Protein AF-A0A4U8SRL4-F1 (afdb_monomer_lite)

Secondary structure (DSSP, 8-state):
-------HHHHHHHHHTT-HHHHHHHHHHHHHH-TT-HHHHHHHHHHHH----PPPP-HHHHHHHHT--SHHHHHHHHHHHHHHHTT-

pLDDT: mean 84.01, std 13.76, range [33.16, 94.19]

Foldseek 3Di:
DDPPPLDLVVLVVCVVVVVLVVSLVSLVVVCVVPVPPPSSVVSNVVSVVPPPPPPPPPVVLVVLVVPDDDPVSVVVSVVVVVVVVVVD

Structure (mmCIF, N/CA/C/O backbone):
data_AF-A0A4U8SRL4-F1
#
_entry.id   AF-A0A4U8SRL4-F1
#
loop_
_atom_site.group_PDB
_atom_site.id
_atom_site.type_symbol
_atom_site.label_atom_id
_atom_site.label_alt_id
_atom_site.label_comp_id
_atom_site.label_asym_id
_atom_site.label_entity_id
_atom_site.label_seq_id
_atom_site.pdbx_PDB_ins_code
_atom_site.Cartn_x
_atom_site.Cartn_y
_atom_site.Cartn_z
_atom_site.occupancy
_atom_site.B_iso_or_equiv
_atom_site.auth_seq_id
_atom_site.auth_comp_id
_atom_site.auth_asym_id
_atom_site.auth_atom_id
_atom_site.pdbx_PDB_model_num
ATOM 1 N N . MET A 1 1 ? 1.036 17.749 -27.411 1.00 33.16 1 MET A N 1
ATOM 2 C CA . MET A 1 1 ? 0.864 16.598 -26.500 1.00 33.16 1 MET A CA 1
ATOM 3 C C . MET A 1 1 ? 2.237 16.254 -25.956 1.00 33.16 1 MET A C 1
ATOM 5 O O . MET A 1 1 ? 3.088 15.864 -26.743 1.00 33.16 1 MET A O 1
ATOM 9 N N . ALA A 1 2 ? 2.507 16.526 -24.678 1.00 37.91 2 ALA A N 1
ATOM 10 C CA . ALA A 1 2 ? 3.802 16.195 -24.089 1.00 37.91 2 ALA A CA 1
ATOM 11 C C . ALA A 1 2 ? 3.906 14.667 -24.004 1.00 37.91 2 ALA A C 1
ATOM 13 O O . ALA A 1 2 ? 3.086 14.036 -23.342 1.00 37.91 2 ALA A O 1
ATOM 14 N N . GLN A 1 3 ? 4.861 14.071 -24.718 1.00 46.81 3 GLN A N 1
ATOM 15 C CA . GLN A 1 3 ? 5.213 12.674 -24.498 1.00 46.81 3 GLN A CA 1
ATOM 16 C C . GLN A 1 3 ? 5.868 12.610 -23.121 1.00 46.81 3 GLN A C 1
ATOM 18 O O . GLN A 1 3 ? 7.011 13.027 -22.947 1.00 46.81 3 GLN A O 1
ATOM 23 N N . THR A 1 4 ? 5.111 12.185 -22.115 1.00 55.56 4 THR A N 1
ATOM 24 C CA . THR A 1 4 ? 5.637 11.990 -20.767 1.00 55.56 4 THR A CA 1
ATOM 25 C C . THR A 1 4 ? 6.686 10.888 -20.845 1.00 55.56 4 THR A C 1
ATOM 27 O O . THR A 1 4 ? 6.341 9.723 -21.030 1.00 55.56 4 THR A O 1
ATOM 30 N N . ILE A 1 5 ? 7.966 11.256 -20.767 1.00 68.12 5 ILE A N 1
ATOM 31 C CA . ILE A 1 5 ? 9.075 10.299 -20.792 1.00 68.12 5 ILE A CA 1
ATOM 32 C C . ILE A 1 5 ? 8.885 9.348 -19.609 1.00 68.12 5 ILE A C 1
ATOM 34 O O . ILE A 1 5 ? 8.932 9.756 -18.444 1.00 68.12 5 ILE A O 1
ATOM 38 N N . LYS A 1 6 ? 8.641 8.074 -19.912 1.00 74.19 6 LYS A N 1
ATOM 39 C CA . LYS A 1 6 ? 8.436 7.033 -18.909 1.00 74.19 6 LYS A CA 1
ATOM 40 C C . LYS A 1 6 ? 9.792 6.615 -18.374 1.00 74.19 6 LYS A C 1
ATOM 42 O O . LYS A 1 6 ? 10.566 5.939 -19.038 1.00 74.19 6 LYS A O 1
ATOM 47 N N . THR A 1 7 ? 10.103 7.086 -17.176 1.00 87.06 7 THR A N 1
ATOM 48 C CA . THR A 1 7 ? 11.387 6.831 -16.525 1.00 87.06 7 THR A CA 1
ATOM 49 C C . THR A 1 7 ? 11.200 5.982 -15.281 1.00 87.06 7 THR A C 1
ATOM 51 O O . THR A 1 7 ? 10.149 5.994 -14.638 1.00 87.06 7 THR A O 1
ATOM 54 N N . ILE A 1 8 ? 12.269 5.291 -14.892 1.00 88.62 8 ILE A N 1
ATOM 55 C CA . ILE A 1 8 ? 12.346 4.592 -13.606 1.00 88.62 8 ILE A CA 1
ATOM 56 C C . ILE A 1 8 ? 12.016 5.540 -12.443 1.00 88.62 8 ILE A C 1
ATOM 58 O O . ILE A 1 8 ? 11.317 5.150 -11.510 1.00 88.62 8 ILE A O 1
ATOM 62 N N . ALA A 1 9 ? 12.487 6.790 -12.510 1.00 91.81 9 ALA A N 1
ATOM 63 C CA . ALA A 1 9 ? 12.218 7.803 -11.495 1.00 91.81 9 ALA A CA 1
ATOM 64 C C . ALA A 1 9 ? 10.717 8.094 -11.359 1.00 91.81 9 ALA A C 1
ATOM 66 O O . ALA A 1 9 ? 10.207 8.120 -10.241 1.00 91.81 9 ALA A O 1
ATOM 67 N N . LEU A 1 10 ? 9.999 8.238 -12.478 1.00 91.50 10 LEU A N 1
ATOM 68 C CA . LEU A 1 10 ? 8.551 8.454 -12.470 1.00 91.50 10 LEU A CA 1
ATOM 69 C C . LEU A 1 10 ? 7.805 7.278 -11.824 1.00 91.50 10 LEU A C 1
ATOM 71 O O . LEU A 1 10 ? 6.992 7.487 -10.925 1.00 91.50 10 LEU A O 1
ATOM 75 N N . ALA A 1 11 ? 8.134 6.047 -12.222 1.00 92.00 11 ALA A N 1
ATOM 76 C CA . ALA A 1 11 ? 7.540 4.845 -11.638 1.00 92.00 11 ALA A CA 1
ATOM 77 C C . ALA A 1 11 ? 7.789 4.759 -10.121 1.00 92.00 11 ALA A C 1
ATOM 79 O O . ALA A 1 11 ? 6.892 4.417 -9.354 1.00 92.00 11 ALA A O 1
ATOM 80 N N . ARG A 1 12 ? 8.988 5.147 -9.674 1.00 91.12 12 ARG A N 1
ATOM 81 C CA . ARG A 1 12 ? 9.375 5.142 -8.259 1.00 91.12 12 ARG A CA 1
ATOM 82 C C . ARG A 1 12 ? 8.643 6.203 -7.439 1.00 91.12 12 ARG A C 1
ATOM 84 O O . ARG A 1 12 ? 8.281 5.946 -6.295 1.00 91.12 12 ARG A O 1
ATOM 91 N N . ILE A 1 13 ? 8.396 7.376 -8.022 1.00 93.12 13 ILE A N 1
ATOM 92 C CA . ILE A 1 13 ? 7.562 8.417 -7.407 1.00 93.12 13 ILE A CA 1
ATOM 93 C C . ILE A 1 13 ? 6.133 7.894 -7.221 1.00 93.12 13 ILE A C 1
ATOM 95 O O . ILE A 1 13 ? 5.560 8.041 -6.144 1.00 93.12 13 ILE A O 1
ATOM 99 N N . TYR A 1 14 ? 5.573 7.234 -8.236 1.00 91.62 14 TYR A N 1
ATOM 100 C CA . TYR A 1 14 ? 4.209 6.699 -8.179 1.00 91.62 14 TYR A CA 1
ATOM 101 C C . TYR A 1 14 ? 4.092 5.574 -7.149 1.00 91.62 14 TYR A C 1
ATOM 103 O O . TYR A 1 14 ? 3.151 5.549 -6.357 1.00 91.62 14 TYR A O 1
ATOM 111 N N . GLU A 1 15 ? 5.096 4.698 -7.087 1.00 89.25 15 GLU A N 1
ATOM 112 C CA . GLU A 1 15 ? 5.194 3.677 -6.048 1.00 89.25 15 GLU A CA 1
ATOM 113 C C . GLU A 1 15 ? 5.212 4.299 -4.645 1.00 89.25 15 GLU A C 1
ATOM 115 O O . GLU A 1 15 ? 4.485 3.838 -3.764 1.00 89.25 15 GLU A O 1
ATOM 120 N N . MET A 1 16 ? 6.000 5.360 -4.439 1.00 87.69 16 MET A N 1
ATOM 121 C CA . MET A 1 16 ? 6.110 6.047 -3.150 1.00 87.69 16 MET A CA 1
ATOM 122 C C . MET A 1 16 ? 4.792 6.704 -2.717 1.00 87.69 16 MET A C 1
ATOM 124 O O . MET A 1 16 ? 4.467 6.689 -1.533 1.00 87.69 16 MET A O 1
ATOM 128 N N . TYR A 1 17 ? 4.007 7.226 -3.663 1.00 88.81 17 TYR A N 1
ATOM 129 C CA . TYR A 1 17 ? 2.663 7.750 -3.394 1.00 88.81 17 TYR A CA 1
ATOM 130 C C . TYR A 1 17 ? 1.606 6.662 -3.154 1.00 88.81 17 TYR A C 1
ATOM 132 O O . TYR A 1 17 ? 0.456 6.978 -2.859 1.00 88.81 17 TYR A O 1
ATOM 140 N N . GLY A 1 18 ? 1.969 5.383 -3.264 1.00 84.75 18 GLY A N 1
ATOM 141 C CA . GLY A 1 18 ? 1.039 4.269 -3.098 1.00 84.75 18 GLY A CA 1
ATOM 142 C C . GLY A 1 18 ? 0.198 3.967 -4.341 1.00 84.75 18 GLY A C 1
ATOM 143 O O . GLY A 1 18 ? -0.643 3.070 -4.288 1.00 84.75 18 GLY A O 1
ATOM 144 N N . LEU A 1 19 ? 0.459 4.636 -5.470 1.00 89.00 19 LEU A N 1
ATOM 145 C CA . LEU A 1 19 ? -0.165 4.381 -6.774 1.00 89.00 19 LEU A CA 1
ATOM 146 C C . LEU A 1 19 ? 0.483 3.154 -7.431 1.00 89.00 19 LEU A C 1
ATOM 148 O O . LEU A 1 19 ? 1.166 3.231 -8.453 1.00 89.00 19 LEU A O 1
ATOM 152 N N . LYS A 1 20 ? 0.325 2.000 -6.776 1.00 86.25 20 LYS A N 1
ATOM 153 C CA . LYS A 1 20 ? 1.045 0.764 -7.112 1.00 86.25 20 LYS A CA 1
ATOM 154 C C . LYS A 1 20 ? 0.716 0.254 -8.510 1.00 86.25 20 LYS A C 1
ATOM 156 O O . LYS A 1 20 ? 1.620 -0.220 -9.189 1.00 86.25 20 LYS A O 1
ATOM 161 N N . GLU A 1 21 ? -0.541 0.350 -8.937 1.00 89.06 21 GLU A N 1
ATOM 162 C CA . GLU A 1 21 ? -0.965 -0.107 -10.267 1.00 89.06 21 GLU A CA 1
ATOM 163 C C . GLU A 1 21 ? -0.353 0.750 -11.379 1.00 89.06 21 GLU A C 1
ATOM 165 O O . GLU A 1 21 ? 0.235 0.208 -12.316 1.00 89.06 21 GLU A O 1
ATOM 170 N N . ASP A 1 22 ? -0.387 2.076 -11.228 1.00 89.75 22 ASP A N 1
ATOM 171 C CA . ASP A 1 22 ? 0.207 3.003 -12.193 1.00 89.75 22 ASP A CA 1
ATOM 172 C C . ASP A 1 22 ? 1.730 2.846 -12.261 1.00 89.75 22 ASP A C 1
ATOM 174 O O . ASP A 1 22 ? 2.305 2.772 -13.348 1.00 89.75 22 ASP A O 1
ATOM 178 N N . ALA A 1 23 ? 2.392 2.710 -11.107 1.00 93.00 23 ALA A N 1
ATOM 179 C CA . ALA A 1 23 ? 3.822 2.418 -11.046 1.00 93.00 23 ALA A CA 1
ATOM 180 C C . ALA A 1 23 ? 4.164 1.108 -11.775 1.00 93.00 23 ALA A C 1
ATOM 182 O O . ALA A 1 23 ? 5.130 1.041 -12.536 1.00 93.00 23 ALA A O 1
ATOM 183 N N . LEU A 1 24 ? 3.352 0.066 -11.574 1.00 92.38 24 LEU A N 1
ATOM 184 C CA . LEU A 1 24 ? 3.547 -1.246 -12.183 1.00 92.38 24 LEU A CA 1
ATOM 185 C C . LEU A 1 24 ? 3.366 -1.199 -13.707 1.00 92.38 24 LEU A C 1
ATOM 187 O O . LEU A 1 24 ? 4.145 -1.831 -14.424 1.00 92.38 24 LEU A O 1
ATOM 191 N N . ASN A 1 25 ? 2.410 -0.415 -14.210 1.00 93.00 25 ASN A N 1
ATOM 192 C CA . ASN A 1 25 ? 2.232 -0.185 -15.645 1.00 93.00 25 ASN A CA 1
ATOM 193 C C . ASN A 1 25 ? 3.466 0.480 -16.268 1.00 93.00 25 ASN A C 1
ATOM 195 O O . ASN A 1 25 ? 3.983 -0.020 -17.267 1.00 93.00 25 ASN A O 1
ATOM 199 N N . ILE A 1 26 ? 4.014 1.514 -15.624 1.00 93.44 26 ILE A N 1
ATOM 200 C CA . ILE A 1 26 ? 5.228 2.187 -16.110 1.00 93.44 26 ILE A CA 1
ATOM 201 C C . ILE A 1 26 ? 6.428 1.225 -16.096 1.00 93.44 26 ILE A C 1
ATOM 203 O O . ILE A 1 26 ? 7.188 1.167 -17.062 1.00 93.44 26 ILE A O 1
ATOM 207 N N . TYR A 1 27 ? 6.598 0.414 -15.044 1.00 93.62 27 TYR A N 1
ATOM 208 C CA . TYR A 1 27 ? 7.678 -0.581 -14.995 1.00 93.62 27 TYR A CA 1
ATOM 209 C C . TYR A 1 27 ? 7.558 -1.663 -16.076 1.00 93.62 27 TYR A C 1
ATOM 211 O O . TYR A 1 27 ? 8.583 -2.112 -16.593 1.00 93.62 27 TYR A O 1
ATOM 219 N N . ARG A 1 28 ? 6.337 -2.081 -16.435 1.00 92.38 28 ARG A N 1
ATOM 220 C CA . ARG A 1 28 ? 6.109 -3.018 -17.547 1.00 92.38 28 ARG A CA 1
ATOM 221 C C . ARG A 1 28 ? 6.535 -2.413 -18.876 1.00 92.38 28 ARG A C 1
ATOM 223 O O . ARG A 1 28 ? 7.218 -3.078 -19.642 1.00 92.38 28 ARG A O 1
ATOM 230 N N . GLU A 1 29 ? 6.177 -1.160 -19.124 1.00 92.69 29 GLU A N 1
ATOM 231 C CA . GLU A 1 29 ? 6.532 -0.462 -20.363 1.00 92.69 29 GLU A CA 1
ATOM 232 C C . GLU A 1 29 ? 8.046 -0.266 -20.491 1.00 92.69 29 GLU A C 1
ATOM 234 O O . GLU A 1 29 ? 8.610 -0.539 -21.547 1.00 92.69 29 GLU A O 1
ATOM 239 N N . ILE A 1 30 ? 8.732 0.056 -19.389 1.00 91.25 30 ILE A N 1
ATOM 240 C CA . ILE A 1 30 ? 10.203 0.114 -19.351 1.00 91.25 30 ILE A CA 1
ATOM 241 C C . ILE A 1 30 ? 10.828 -1.246 -19.700 1.00 91.25 30 ILE A C 1
ATOM 243 O O . ILE A 1 30 ? 11.853 -1.288 -20.373 1.00 91.25 30 ILE A O 1
ATOM 247 N N . LEU A 1 31 ? 10.240 -2.367 -19.268 1.00 90.44 31 LEU A N 1
ATOM 248 C CA . LEU A 1 31 ? 10.746 -3.700 -19.623 1.00 90.44 31 LEU A CA 1
ATOM 249 C C . LEU A 1 31 ? 10.445 -4.110 -21.064 1.00 90.44 31 LEU A C 1
ATOM 251 O O . LEU A 1 31 ? 11.185 -4.931 -21.599 1.00 90.44 31 LEU A O 1
ATOM 255 N N . LEU A 1 32 ? 9.396 -3.566 -21.686 1.00 91.19 32 LEU A N 1
ATOM 256 C CA . LEU A 1 32 ? 9.146 -3.771 -23.115 1.00 91.19 32 LEU A CA 1
ATOM 257 C C . LEU A 1 32 ? 10.243 -3.110 -23.957 1.00 91.19 32 LEU A C 1
ATOM 259 O O . LEU A 1 32 ? 10.698 -3.699 -24.933 1.00 91.19 32 LEU A O 1
ATOM 263 N N . GLU A 1 33 ? 10.694 -1.919 -23.559 1.00 89.12 33 GLU A N 1
ATOM 264 C CA . GLU A 1 33 ? 11.761 -1.184 -24.252 1.00 89.12 33 GLU A CA 1
ATOM 265 C C . GLU A 1 33 ? 13.169 -1.657 -23.858 1.00 89.12 33 GLU A C 1
ATOM 267 O O . G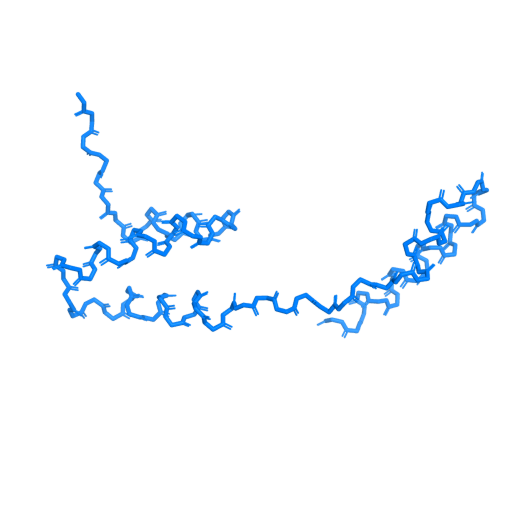LU A 1 33 ? 14.095 -1.636 -24.665 1.00 89.12 33 GLU A O 1
ATOM 272 N N . SER A 1 34 ? 13.363 -2.072 -22.605 1.00 87.75 34 SER A N 1
ATOM 273 C CA . SER A 1 34 ? 14.658 -2.474 -22.048 1.00 87.75 34 SER A CA 1
ATOM 274 C C . SER A 1 34 ? 14.513 -3.689 -21.124 1.00 87.75 34 SER A C 1
ATOM 276 O O . SER A 1 34 ? 14.533 -3.548 -19.893 1.00 87.75 34 SER A O 1
ATOM 278 N N . PRO A 1 35 ? 14.422 -4.909 -21.691 1.00 88.94 35 PRO A N 1
ATOM 279 C CA . PRO A 1 35 ? 14.196 -6.136 -20.922 1.00 88.94 35 PRO A CA 1
ATOM 280 C C . PRO A 1 35 ? 15.263 -6.426 -19.857 1.00 88.94 35 PRO A C 1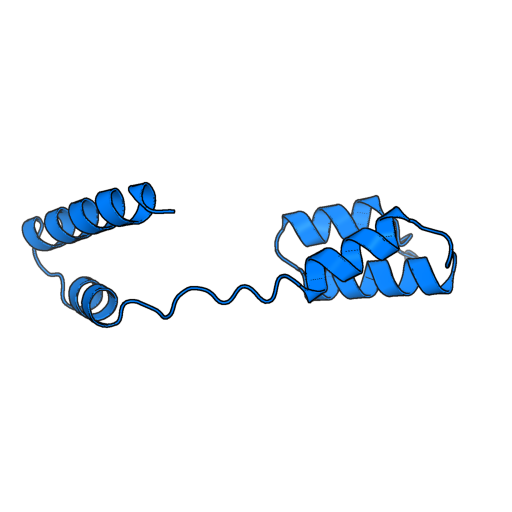
ATOM 282 O O . PRO A 1 35 ? 14.981 -7.082 -18.853 1.00 88.94 35 PRO A O 1
ATOM 285 N N . GLU A 1 36 ? 16.485 -5.921 -20.042 1.00 89.69 36 GLU A N 1
ATOM 286 C CA . GLU A 1 36 ? 17.618 -6.119 -19.128 1.00 89.69 36 GLU A CA 1
ATOM 287 C C . GLU A 1 36 ? 17.598 -5.201 -17.896 1.00 89.69 36 GLU A C 1
ATOM 289 O O . GLU A 1 36 ? 18.465 -5.310 -17.022 1.00 89.69 36 GLU A O 1
ATOM 294 N N . SER A 1 37 ? 16.613 -4.301 -17.788 1.00 90.50 37 SER A N 1
ATOM 295 C CA . SER A 1 37 ? 16.493 -3.380 -16.657 1.00 90.50 37 SER A CA 1
ATOM 296 C C . SER A 1 37 ? 16.241 -4.131 -15.346 1.00 90.50 37 SER A C 1
ATOM 298 O O . SER A 1 37 ? 15.108 -4.421 -14.950 1.00 90.50 37 SER A O 1
ATOM 300 N N . LYS A 1 38 ? 17.328 -4.421 -14.621 1.00 92.19 38 LYS A N 1
ATOM 301 C CA . LYS A 1 38 ? 17.293 -5.109 -13.320 1.00 92.19 38 LYS A CA 1
ATOM 302 C C . LYS A 1 38 ? 16.436 -4.366 -12.296 1.00 92.19 38 LYS A C 1
ATOM 304 O O . LYS A 1 38 ? 15.832 -5.001 -11.434 1.00 92.19 38 LYS A O 1
ATOM 309 N N . GLU A 1 39 ? 16.384 -3.037 -12.368 1.00 89.00 39 GLU A N 1
ATOM 310 C CA . GLU A 1 39 ? 15.570 -2.226 -11.461 1.00 89.00 39 GLU A CA 1
ATOM 311 C C . GLU A 1 39 ? 14.074 -2.421 -11.721 1.00 89.00 39 GLU A C 1
ATOM 313 O O . GLU A 1 39 ? 13.341 -2.721 -10.779 1.00 89.00 39 GLU A O 1
ATOM 318 N N . ALA A 1 40 ? 13.634 -2.367 -12.982 1.00 91.31 40 ALA A N 1
ATOM 319 C CA . ALA A 1 40 ? 12.234 -2.600 -13.332 1.00 91.31 40 ALA A CA 1
ATOM 320 C C . ALA A 1 40 ? 11.801 -4.048 -13.028 1.00 91.31 40 ALA A C 1
ATOM 322 O O . ALA A 1 40 ? 10.740 -4.266 -12.442 1.00 91.31 40 ALA A O 1
ATOM 323 N N . GLN A 1 41 ? 12.660 -5.041 -13.296 1.00 92.56 41 GLN A N 1
ATOM 324 C CA . GLN A 1 41 ? 12.400 -6.440 -12.921 1.00 92.56 41 GLN A CA 1
ATOM 325 C C . GLN A 1 41 ? 12.211 -6.613 -11.403 1.00 92.56 41 GLN A C 1
ATOM 327 O O . GLN A 1 41 ? 11.294 -7.306 -10.953 1.00 92.56 41 GLN A O 1
ATOM 332 N N . ARG A 1 42 ? 13.073 -5.984 -10.590 1.00 92.00 42 ARG A N 1
ATOM 333 C CA . ARG A 1 42 ? 12.959 -6.013 -9.121 1.00 92.00 42 ARG A CA 1
ATOM 334 C C . ARG A 1 42 ? 11.708 -5.286 -8.639 1.00 92.00 42 ARG A C 1
ATOM 336 O O . ARG A 1 42 ? 11.074 -5.753 -7.694 1.00 92.00 42 ARG A O 1
ATOM 343 N N . ALA A 1 43 ? 11.361 -4.167 -9.270 1.00 90.31 43 ALA A N 1
ATOM 344 C CA . ALA A 1 43 ? 10.187 -3.384 -8.917 1.00 90.31 43 ALA A CA 1
ATOM 345 C C . ALA A 1 43 ? 8.889 -4.155 -9.158 1.00 90.31 43 ALA A C 1
ATOM 347 O O . ALA A 1 43 ? 8.083 -4.258 -8.240 1.00 90.31 43 ALA A O 1
ATOM 348 N N . ILE A 1 44 ? 8.732 -4.806 -10.314 1.00 90.50 44 ILE A N 1
ATOM 349 C CA . ILE A 1 44 ? 7.556 -5.646 -10.585 1.00 90.50 44 ILE A CA 1
ATOM 350 C C . ILE A 1 44 ? 7.450 -6.788 -9.575 1.00 90.50 44 ILE A C 1
ATOM 352 O O . ILE A 1 44 ? 6.380 -6.993 -9.010 1.00 90.50 44 ILE A O 1
ATOM 356 N N . LYS A 1 45 ? 8.550 -7.499 -9.284 1.00 89.25 45 LYS A N 1
ATOM 357 C CA . LYS A 1 45 ? 8.537 -8.566 -8.268 1.00 89.25 45 LYS A CA 1
ATOM 358 C C . LYS A 1 45 ? 8.058 -8.052 -6.914 1.00 89.25 45 LYS A C 1
ATOM 360 O O . LYS A 1 45 ? 7.202 -8.680 -6.305 1.00 89.25 45 LYS A O 1
ATOM 365 N N . ARG A 1 46 ? 8.577 -6.907 -6.462 1.00 88.31 46 ARG A N 1
ATOM 366 C CA . ARG A 1 46 ? 8.164 -6.276 -5.203 1.00 88.31 46 ARG A CA 1
ATOM 367 C C . ARG A 1 46 ? 6.690 -5.876 -5.239 1.00 88.31 46 ARG A C 1
ATOM 369 O O . ARG A 1 46 ? 5.954 -6.250 -4.340 1.00 88.31 46 ARG A O 1
ATOM 376 N N . LEU A 1 47 ? 6.248 -5.171 -6.275 1.00 86.12 47 LEU A N 1
ATOM 377 C CA . LEU A 1 47 ? 4.872 -4.682 -6.378 1.00 86.12 47 LEU A CA 1
ATOM 378 C C . LEU A 1 47 ? 3.845 -5.815 -6.523 1.00 86.12 47 LEU A C 1
ATOM 380 O O . LEU A 1 47 ? 2.739 -5.687 -6.012 1.00 86.12 47 LEU A O 1
ATOM 384 N N . MET A 1 48 ? 4.211 -6.934 -7.157 1.00 82.31 48 MET A N 1
ATOM 385 C CA . MET A 1 48 ? 3.345 -8.114 -7.278 1.00 82.31 48 MET A CA 1
ATOM 386 C C . MET A 1 48 ? 3.350 -9.000 -6.026 1.00 82.31 48 MET A C 1
ATOM 388 O O . MET A 1 48 ? 2.311 -9.567 -5.699 1.00 82.31 48 MET A O 1
ATOM 392 N N . LEU A 1 49 ? 4.481 -9.124 -5.312 1.00 70.94 49 LEU A N 1
ATOM 393 C CA . LEU A 1 49 ? 4.512 -9.824 -4.017 1.00 70.94 49 LEU A CA 1
ATOM 394 C C . LEU A 1 49 ? 3.762 -9.048 -2.935 1.00 70.94 49 LEU A C 1
ATOM 396 O O . LEU A 1 49 ? 3.178 -9.648 -2.038 1.00 70.94 49 LEU A O 1
ATOM 400 N N . VAL A 1 50 ? 3.777 -7.718 -3.014 1.00 62.75 50 VAL A N 1
ATOM 401 C CA . VAL A 1 50 ? 3.061 -6.830 -2.099 1.00 62.75 50 VAL A CA 1
ATOM 402 C C . VAL A 1 50 ? 1.591 -6.748 -2.530 1.00 62.75 50 VAL A C 1
ATOM 404 O O . VAL A 1 50 ? 1.032 -5.670 -2.728 1.00 62.75 50 VAL A O 1
ATOM 407 N N . GLN A 1 51 ? 0.910 -7.895 -2.597 1.00 58.81 51 GLN A N 1
ATOM 408 C CA . GLN A 1 51 ? -0.471 -7.886 -2.136 1.00 58.81 51 GLN A CA 1
ATOM 409 C C . GLN A 1 51 ? -0.372 -7.619 -0.639 1.00 58.81 51 GLN A C 1
ATOM 411 O O . GLN A 1 51 ? -0.027 -8.505 0.139 1.00 58.81 51 GLN A O 1
ATOM 416 N N . GLN A 1 52 ? -0.560 -6.360 -0.238 1.00 57.59 52 GLN A N 1
ATOM 417 C CA . GLN 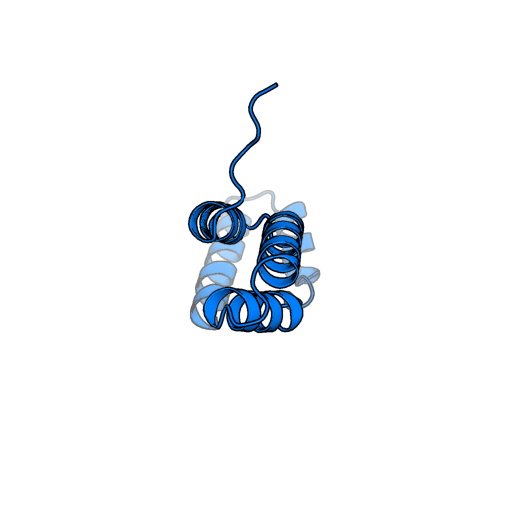A 1 52 ? -0.774 -6.052 1.167 1.00 57.59 52 GLN A CA 1
ATOM 418 C C . GLN A 1 52 ? -2.052 -6.782 1.559 1.00 57.59 52 GLN A C 1
ATOM 420 O O . GLN A 1 52 ? -3.153 -6.261 1.408 1.00 57.59 52 GLN A O 1
ATOM 425 N N . THR A 1 53 ? -1.905 -8.004 2.061 1.00 53.91 53 THR A N 1
ATOM 426 C CA . THR A 1 53 ? -2.854 -8.561 3.003 1.00 53.91 53 THR A CA 1
ATOM 427 C C . THR A 1 53 ? -2.751 -7.657 4.213 1.00 53.91 53 THR A C 1
ATOM 429 O O . THR A 1 53 ? -1.975 -7.903 5.138 1.00 53.91 53 THR A O 1
ATOM 432 N N . PHE A 1 54 ? -3.467 -6.535 4.163 1.00 5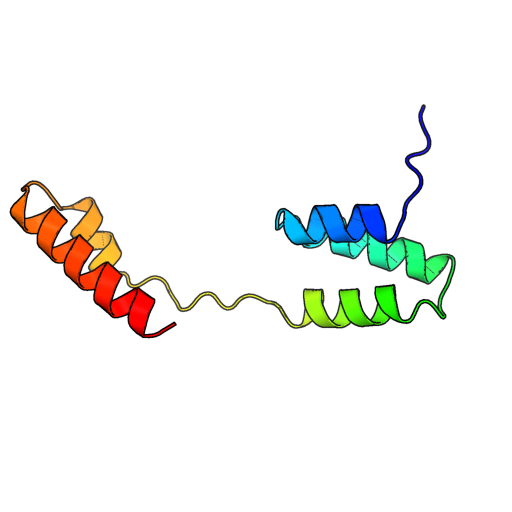9.62 54 PHE A N 1
ATOM 433 C CA . PHE A 1 54 ? -3.775 -5.815 5.373 1.00 59.62 54 PHE A CA 1
ATOM 434 C C . PHE A 1 54 ? -4.388 -6.857 6.304 1.00 59.62 54 PHE A C 1
ATOM 436 O O . PHE A 1 54 ? -5.283 -7.596 5.868 1.00 59.62 54 PHE A O 1
ATOM 443 N N . PRO A 1 55 ? -3.875 -6.998 7.537 1.00 68.00 55 PRO A N 1
ATOM 444 C CA . PRO A 1 55 ? -4.543 -7.846 8.502 1.00 68.00 55 PRO A CA 1
ATOM 445 C C . PRO A 1 55 ? -6.015 -7.443 8.524 1.00 68.00 55 PRO A C 1
ATOM 447 O O . PRO A 1 55 ? -6.337 -6.254 8.421 1.00 68.00 55 PRO A O 1
ATOM 450 N N . GLN A 1 56 ? -6.897 -8.443 8.562 1.00 73.12 56 GLN A N 1
ATOM 451 C CA . GLN A 1 56 ? -8.332 -8.194 8.530 1.00 73.12 56 GLN A CA 1
ATOM 452 C C . GLN A 1 56 ? -8.682 -7.121 9.561 1.00 73.12 56 GLN A C 1
ATOM 454 O O . GLN A 1 56 ? -8.161 -7.128 10.681 1.00 73.12 56 GLN A O 1
ATOM 459 N N . VAL A 1 57 ? -9.537 -6.181 9.152 1.00 82.00 57 VAL A N 1
ATOM 460 C CA . VAL A 1 57 ? -9.972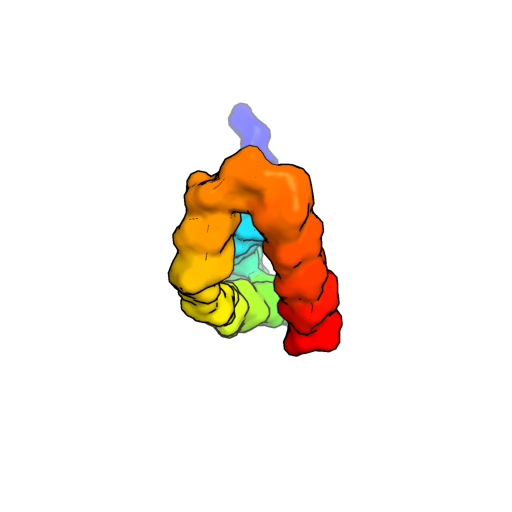 -5.079 10.011 1.00 82.00 57 VAL A CA 1
ATOM 461 C C . VAL A 1 57 ? -10.455 -5.657 11.335 1.00 82.00 57 VAL A C 1
ATOM 463 O O . VAL A 1 57 ? -11.296 -6.557 11.353 1.00 82.00 57 VAL A O 1
ATOM 466 N N . ASN A 1 58 ? -9.941 -5.130 12.446 1.00 88.31 58 ASN A N 1
ATOM 467 C CA . ASN A 1 58 ? -10.434 -5.498 13.763 1.00 88.31 58 ASN A CA 1
ATOM 468 C C . ASN A 1 58 ? -11.857 -4.942 13.927 1.00 88.31 58 ASN A C 1
ATOM 470 O O . ASN A 1 58 ? -12.038 -3.779 14.292 1.00 88.31 58 ASN A O 1
ATOM 474 N N . GLN A 1 59 ? -12.857 -5.766 13.602 1.00 90.69 59 GLN A N 1
ATOM 475 C CA . GLN A 1 59 ? -14.261 -5.356 13.566 1.00 90.69 59 GLN A CA 1
ATOM 476 C C . GLN A 1 59 ? -14.733 -4.830 14.923 1.00 90.69 59 GLN A C 1
ATOM 478 O O . GLN A 1 59 ? -15.364 -3.781 14.965 1.00 90.69 59 GLN A O 1
ATOM 483 N N . ALA A 1 60 ? -14.313 -5.460 16.024 1.00 89.88 60 ALA A N 1
ATOM 484 C CA . ALA A 1 60 ? -14.661 -5.019 17.373 1.00 89.88 60 ALA A CA 1
ATOM 485 C C . ALA A 1 60 ? -14.155 -3.598 17.675 1.00 89.88 60 ALA A C 1
ATOM 487 O O . ALA A 1 60 ? -14.860 -2.795 18.274 1.00 89.88 60 ALA A O 1
ATOM 488 N N . GLN A 1 61 ? -12.941 -3.261 17.238 1.00 90.25 61 GLN A N 1
ATOM 489 C CA . GLN A 1 61 ? -12.354 -1.937 17.484 1.00 90.25 61 GLN A CA 1
ATOM 490 C C . GLN A 1 61 ? -12.907 -0.879 16.530 1.00 90.25 61 GLN A C 1
ATOM 492 O O . GLN A 1 61 ? -13.064 0.277 16.915 1.00 90.25 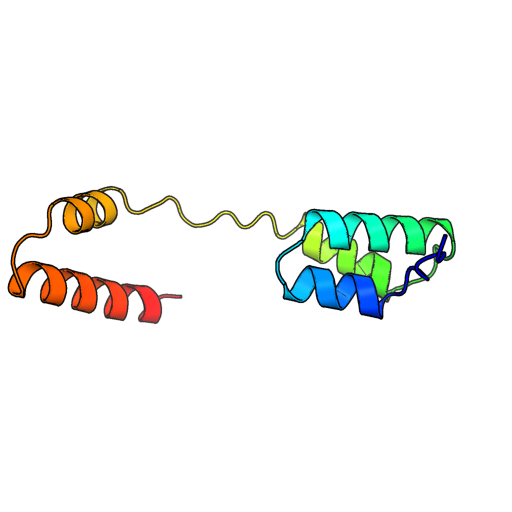61 GLN A O 1
ATOM 497 N N . ARG A 1 62 ? -13.279 -1.282 15.309 1.00 90.31 62 ARG A N 1
ATOM 498 C CA . ARG A 1 62 ? -14.052 -0.445 14.385 1.00 90.31 62 ARG A CA 1
ATOM 499 C C . ARG A 1 62 ? -15.421 -0.098 14.971 1.00 90.31 62 ARG A C 1
ATOM 501 O O . ARG A 1 62 ? -15.798 1.067 14.962 1.00 90.31 62 ARG A O 1
ATOM 508 N N . GLU A 1 63 ? -16.154 -1.087 15.467 1.00 93.44 63 GLU A N 1
ATOM 509 C CA . GLU A 1 63 ? -17.465 -0.886 16.092 1.00 93.44 63 GLU A CA 1
ATOM 510 C C . GLU A 1 63 ? -17.359 -0.052 17.366 1.00 93.44 63 GLU A C 1
ATOM 512 O O . GLU A 1 63 ? -18.161 0.856 17.563 1.00 93.44 63 GLU A O 1
ATOM 517 N N . PHE A 1 64 ? -16.341 -0.299 18.193 1.00 92.62 64 PHE A N 1
ATOM 518 C CA . PHE A 1 64 ? -16.065 0.518 19.371 1.00 92.62 64 PHE A CA 1
ATOM 519 C C . PHE A 1 64 ? -15.841 1.988 19.001 1.00 92.62 64 PHE A C 1
ATOM 521 O O . PHE A 1 64 ? -16.455 2.867 19.592 1.00 92.62 64 PHE A O 1
ATOM 528 N N . PHE A 1 65 ? -15.021 2.256 17.980 1.00 91.56 65 PHE A N 1
ATOM 529 C CA . PHE A 1 65 ? -14.766 3.619 17.517 1.00 91.56 65 PHE A CA 1
ATOM 530 C C . PHE A 1 65 ? -16.025 4.311 16.979 1.00 91.56 65 PHE A C 1
ATOM 532 O O . PHE A 1 65 ? -16.265 5.469 17.298 1.00 91.56 65 PHE A O 1
ATOM 539 N N . ILE A 1 66 ? -16.847 3.609 16.190 1.00 93.44 66 ILE A N 1
ATOM 540 C CA . ILE A 1 66 ? -18.096 4.163 15.635 1.00 93.44 66 ILE A CA 1
ATOM 541 C C . ILE A 1 66 ? -19.081 4.544 16.747 1.00 93.44 66 ILE A C 1
ATOM 543 O O . ILE A 1 66 ? -19.793 5.537 16.621 1.00 93.44 66 ILE A O 1
ATOM 547 N N . ASN A 1 67 ? -19.122 3.757 17.823 1.00 94.19 67 ASN A N 1
ATOM 548 C CA . ASN A 1 67 ? -20.048 3.954 18.935 1.00 94.19 67 ASN A CA 1
ATOM 549 C C . ASN A 1 67 ? -19.457 4.779 20.091 1.00 94.19 67 ASN A C 1
ATOM 551 O O . ASN A 1 67 ? -20.137 4.958 21.099 1.00 94.19 67 ASN A O 1
ATOM 555 N N . ALA A 1 68 ? -18.220 5.270 19.978 1.00 91.56 68 ALA A N 1
ATOM 556 C CA . ALA A 1 68 ? -17.583 6.063 21.024 1.00 91.56 68 ALA A CA 1
ATOM 557 C C . ALA A 1 68 ? -18.295 7.417 21.173 1.00 91.56 68 ALA A C 1
ATOM 559 O O . ALA A 1 68 ? -18.392 8.185 20.215 1.00 91.56 68 ALA A O 1
ATOM 560 N N . GLN A 1 69 ? -18.783 7.716 22.379 1.00 91.56 69 GLN A N 1
ATOM 561 C CA . GLN A 1 69 ? -19.533 8.949 22.662 1.00 91.56 69 GLN A CA 1
ATOM 562 C C . GLN A 1 69 ? -18.887 9.797 23.758 1.00 91.56 69 GLN A C 1
ATOM 564 O O . GLN A 1 69 ? -19.131 11.002 23.822 1.00 91.56 69 GLN A O 1
ATOM 569 N N . SER A 1 70 ? -18.057 9.189 24.608 1.00 94.06 70 SER A N 1
ATOM 570 C CA . SER A 1 70 ? -17.395 9.861 25.725 1.00 94.06 70 SER A CA 1
ATOM 571 C C . SER A 1 70 ? -15.899 10.077 25.485 1.00 94.06 70 SER A C 1
ATOM 573 O O . SER A 1 70 ? -15.262 9.420 24.656 1.00 94.06 70 SER A O 1
ATOM 575 N N . GLN A 1 71 ? -15.313 11.004 26.244 1.00 91.12 71 GLN A N 1
ATOM 576 C CA . GLN A 1 71 ? -13.869 11.230 26.229 1.00 91.12 71 GLN A CA 1
ATOM 577 C C . GLN A 1 71 ? -13.113 10.000 26.753 1.00 91.12 71 GLN A C 1
ATOM 579 O O . GLN A 1 71 ? -12.033 9.677 26.255 1.00 91.12 71 GLN A O 1
ATOM 584 N N . GLU A 1 72 ? -13.695 9.277 27.708 1.00 92.56 72 GLU A N 1
ATOM 585 C CA . GLU A 1 72 ? -13.180 8.009 28.210 1.00 92.56 72 GLU A CA 1
ATOM 586 C C . GLU A 1 72 ? -13.095 6.946 27.106 1.00 92.56 72 GLU A C 1
ATOM 588 O O . GLU A 1 72 ? -12.063 6.278 26.997 1.00 92.56 72 GLU A O 1
ATOM 593 N N . ASP A 1 73 ? -14.114 6.827 26.246 1.00 91.12 73 ASP A N 1
ATOM 594 C CA . ASP A 1 73 ? -14.110 5.877 25.122 1.00 91.12 73 ASP A CA 1
ATOM 595 C C . ASP A 1 73 ? -12.963 6.170 24.150 1.00 91.12 73 ASP A C 1
ATOM 597 O O . ASP A 1 73 ? -12.224 5.271 23.738 1.00 91.12 73 ASP A O 1
ATOM 601 N N . LEU A 1 74 ? -12.746 7.451 23.836 1.00 92.19 74 LEU A N 1
ATOM 602 C CA . LEU A 1 74 ? -11.649 7.877 22.967 1.00 92.19 74 LEU A CA 1
ATOM 603 C C . LEU A 1 74 ? -10.280 7.566 23.584 1.00 92.19 74 LEU A C 1
ATOM 605 O O . LEU A 1 74 ? -9.376 7.120 22.876 1.00 92.19 74 LEU A O 1
ATOM 609 N N . ILE A 1 75 ? -10.123 7.738 24.900 1.00 93.81 75 ILE A N 1
ATOM 610 C CA . ILE A 1 75 ? -8.888 7.381 25.614 1.00 93.81 75 ILE A CA 1
ATOM 611 C C . ILE A 1 75 ? -8.650 5.865 25.562 1.00 93.81 75 ILE A C 1
ATOM 613 O O . ILE A 1 75 ? -7.514 5.429 25.360 1.00 93.81 75 ILE A O 1
ATOM 617 N N . GLN A 1 76 ? -9.692 5.042 25.710 1.00 91.56 76 GLN A N 1
ATOM 618 C CA . GLN A 1 76 ? -9.567 3.585 25.575 1.00 91.56 76 GLN A CA 1
ATOM 619 C C . GLN A 1 76 ? -9.170 3.181 24.152 1.00 91.56 76 GLN A C 1
ATOM 621 O O . GLN A 1 76 ? -8.274 2.350 23.979 1.00 91.56 76 GLN A O 1
ATOM 626 N N . PHE A 1 77 ? -9.752 3.823 23.136 1.00 92.56 77 PHE A N 1
ATOM 627 C CA . PHE A 1 77 ? -9.363 3.604 21.744 1.00 92.56 77 PHE A CA 1
ATOM 628 C C . PHE A 1 77 ? -7.898 3.993 21.496 1.00 92.56 77 PHE A C 1
ATOM 630 O O . PHE A 1 77 ? -7.142 3.227 20.900 1.00 92.56 77 PHE A O 1
ATOM 637 N N . GLN A 1 78 ? -7.452 5.141 22.016 1.00 92.00 78 GLN A N 1
ATOM 638 C CA . GLN A 1 78 ? -6.054 5.579 21.921 1.00 92.00 78 GLN A CA 1
ATOM 639 C C . GLN A 1 78 ? -5.088 4.596 22.592 1.00 92.00 78 GLN A C 1
ATOM 641 O O . GLN A 1 78 ? -4.049 4.262 22.021 1.00 92.00 78 GLN A O 1
ATOM 646 N N . ARG A 1 79 ? -5.428 4.079 23.780 1.00 93.06 79 ARG A N 1
ATOM 647 C CA . ARG A 1 79 ? -4.630 3.043 24.460 1.00 93.06 79 ARG A CA 1
ATOM 648 C C . ARG A 1 79 ? -4.524 1.776 23.622 1.00 93.06 79 ARG A C 1
ATOM 650 O O . ARG A 1 79 ? -3.448 1.181 23.535 1.00 93.06 79 ARG A O 1
ATOM 657 N N . TRP A 1 80 ? -5.626 1.369 22.999 1.00 92.00 80 TRP A N 1
ATOM 658 C CA . TRP A 1 80 ? -5.623 0.235 22.090 1.00 92.00 80 TRP A CA 1
ATOM 659 C C . TRP A 1 80 ? -4.718 0.485 20.873 1.00 92.00 80 TRP A C 1
ATOM 661 O O . TRP A 1 80 ? -3.885 -0.371 20.569 1.00 92.00 80 TRP A O 1
ATOM 671 N N . LEU A 1 81 ? -4.800 1.664 20.245 1.00 88.56 81 LEU A N 1
ATOM 672 C CA . LEU A 1 81 ? -3.939 2.046 19.121 1.00 88.56 81 LEU A CA 1
ATOM 673 C C . LEU A 1 81 ? -2.453 1.995 19.490 1.00 88.56 81 LEU A C 1
ATOM 675 O O . LEU A 1 81 ? -1.681 1.386 18.759 1.00 88.56 81 LEU A O 1
ATOM 679 N N . LEU A 1 82 ? -2.058 2.554 20.639 1.00 90.06 82 LEU A N 1
ATOM 680 C CA . LEU A 1 82 ? -0.667 2.525 21.115 1.00 90.06 82 LEU A CA 1
ATOM 681 C C . LEU A 1 82 ? -0.141 1.094 21.305 1.00 90.06 82 LEU A C 1
ATOM 683 O O . LEU A 1 82 ? 1.014 0.795 21.006 1.00 90.06 82 LEU A O 1
ATOM 687 N N . ARG A 1 83 ? -0.994 0.180 21.780 1.00 87.06 83 ARG A N 1
ATOM 688 C CA . ARG A 1 83 ? -0.639 -1.240 21.911 1.00 87.06 83 ARG A CA 1
ATOM 689 C C . ARG A 1 83 ? -0.550 -1.935 20.554 1.00 87.06 83 ARG A C 1
ATOM 691 O O . ARG A 1 83 ? 0.252 -2.853 20.396 1.00 87.06 83 ARG A O 1
ATOM 698 N N . TRP A 1 84 ? -1.404 -1.554 19.611 1.00 79.81 84 TRP A N 1
ATOM 699 C CA . TRP A 1 84 ? -1.440 -2.136 18.274 1.00 79.81 84 TRP A CA 1
ATOM 700 C C . TRP A 1 84 ? -0.223 -1.715 17.446 1.00 79.81 84 TRP A C 1
ATOM 702 O O . TRP A 1 84 ? 0.433 -2.577 16.869 1.00 79.81 84 TRP A O 1
ATOM 712 N N . THR A 1 85 ? 0.144 -0.433 17.472 1.00 68.31 85 THR A N 1
ATOM 713 C CA . THR A 1 85 ? 1.325 0.087 16.765 1.00 68.31 85 THR A CA 1
ATOM 714 C C . THR A 1 85 ? 2.639 -0.427 17.341 1.00 68.31 85 THR A C 1
ATOM 716 O O . THR A 1 85 ? 3.602 -0.561 16.603 1.00 68.31 85 THR A O 1
ATOM 719 N N . SER A 1 86 ? 2.684 -0.788 18.626 1.00 67.19 86 SER A N 1
ATOM 720 C CA . SER A 1 86 ? 3.856 -1.436 19.231 1.00 67.19 86 SER A CA 1
ATOM 721 C C . SER A 1 86 ? 4.069 -2.893 18.783 1.00 67.19 86 SER A C 1
ATOM 723 O O . SER A 1 86 ? 5.089 -3.484 19.138 1.00 67.19 86 SER A O 1
ATOM 725 N N . LYS A 1 87 ? 3.104 -3.509 18.086 1.00 57.19 87 LYS A N 1
ATOM 726 C CA . LYS A 1 87 ? 3.167 -4.904 17.609 1.00 57.19 87 LYS A CA 1
ATOM 727 C C . LYS A 1 87 ? 3.419 -5.031 16.101 1.00 57.19 87 LYS A C 1
ATOM 729 O O . LYS A 1 87 ? 3.470 -6.159 15.612 1.00 57.19 87 LYS A O 1
ATOM 734 N N . ILE A 1 88 ? 3.506 -3.910 15.392 1.00 53.28 88 ILE A N 1
ATOM 735 C CA . ILE A 1 88 ? 3.786 -3.814 13.952 1.00 53.28 88 ILE A CA 1
ATOM 736 C C . ILE A 1 88 ? 5.248 -3.419 13.788 1.00 53.28 88 ILE A C 1
ATOM 738 O O . ILE A 1 88 ? 5.897 -3.990 12.887 1.00 53.28 88 ILE A O 1
#

Radius of gyration: 20.31 Å; chains: 1; bounding box: 38×26×55 Å

Sequence (88 aa):
MAQTIKTIALARIYEMYGLKEDALNIYREILLESPESKEAQRAIKRLMLVQQTFPQVNQAQREFFINAQSQEDLIQFQRWLLRWTSKI